Protein AF-A0A2S8NSI8-F1 (afdb_monomer)

Mean predicted aligned error: 11.12 Å

pLDDT: mean 76.18, std 18.02, range [42.03, 97.0]

Foldseek 3Di:
DVVVVVVVLVCQWDWDADPNDTDTGGHCPPVPRQKDKDKAFPVQWAQDPPDNQWIFGDQAQKTKTAGVVQWDQDPVNGIIIGIARQQDKIWMQGPVVRDIDIDGSVVVVVVRD

Structure (mmCIF, N/CA/C/O backbone):
data_AF-A0A2S8NSI8-F1
#
_entry.id   AF-A0A2S8NSI8-F1
#
loop_
_atom_site.group_PDB
_atom_site.id
_atom_site.type_symbol
_atom_site.label_atom_id
_atom_site.label_alt_id
_atom_site.label_comp_id
_atom_site.label_asym_id
_atom_site.label_entity_id
_atom_site.label_seq_id
_atom_site.pdbx_PDB_ins_code
_atom_site.Cartn_x
_atom_site.Cartn_y
_atom_site.Cartn_z
_atom_site.occupancy
_atom_site.B_iso_or_equiv
_atom_site.auth_seq_id
_atom_site.auth_comp_id
_atom_site.auth_asym_id
_atom_site.auth_atom_id
_atom_site.pdbx_PDB_model_num
ATOM 1 N N . MET A 1 1 ? -20.187 33.422 -11.329 1.00 47.69 1 MET A N 1
ATOM 2 C CA . MET A 1 1 ? -19.235 33.304 -10.197 1.00 47.69 1 MET A CA 1
ATOM 3 C C . MET A 1 1 ? -19.444 32.032 -9.385 1.00 47.69 1 MET A C 1
ATOM 5 O O . MET A 1 1 ? -18.451 31.369 -9.152 1.00 47.69 1 MET A O 1
ATOM 9 N N . GLN A 1 2 ? -20.673 31.648 -9.011 1.00 44.53 2 GLN A N 1
ATOM 10 C CA . GLN A 1 2 ? -20.933 30.408 -8.251 1.00 44.53 2 GLN A CA 1
ATOM 11 C C . GLN A 1 2 ? -20.513 29.113 -8.976 1.00 44.53 2 GLN A C 1
ATOM 13 O O . GLN A 1 2 ? -19.937 28.237 -8.341 1.00 44.53 2 GLN A O 1
ATOM 18 N N . GLU A 1 3 ? -20.720 29.009 -10.294 1.00 43.50 3 GLU A N 1
ATOM 19 C CA . GLU A 1 3 ? -20.320 27.819 -11.073 1.00 43.50 3 GLU A CA 1
ATOM 20 C C . GLU A 1 3 ? -18.799 27.615 -11.128 1.00 43.50 3 GLU A C 1
ATOM 22 O O . GLU A 1 3 ? -18.325 26.489 -10.997 1.00 43.50 3 GLU A O 1
ATOM 27 N N . LEU A 1 4 ? -18.020 28.701 -11.240 1.00 42.03 4 LEU A N 1
ATOM 28 C CA . LEU A 1 4 ? -16.555 28.626 -11.187 1.00 42.03 4 LEU A CA 1
ATOM 29 C C . LEU A 1 4 ? -16.075 28.169 -9.804 1.00 42.03 4 LEU A C 1
ATOM 31 O O . LEU A 1 4 ? -15.133 27.387 -9.710 1.00 42.03 4 LEU A O 1
ATOM 35 N N . THR A 1 5 ? -16.717 28.636 -8.728 1.00 48.16 5 THR A N 1
ATOM 36 C CA . THR A 1 5 ? -16.364 28.237 -7.358 1.00 48.16 5 THR A CA 1
ATOM 37 C C . THR A 1 5 ? -16.703 26.767 -7.108 1.00 48.16 5 THR A C 1
ATOM 39 O O . THR A 1 5 ? -15.863 26.051 -6.577 1.00 48.16 5 THR A O 1
ATOM 42 N N . GLN A 1 6 ? -17.859 26.283 -7.579 1.00 48.22 6 GLN A N 1
ATOM 43 C CA . GLN A 1 6 ? -18.231 24.863 -7.503 1.00 48.22 6 GLN A CA 1
ATOM 44 C C . GLN A 1 6 ? -17.296 23.956 -8.316 1.00 48.22 6 GLN A C 1
ATOM 46 O O . GLN A 1 6 ? -16.888 22.912 -7.812 1.00 48.22 6 GLN A O 1
ATOM 51 N N . GLN A 1 7 ? -16.900 24.359 -9.531 1.00 49.91 7 GLN A N 1
ATOM 52 C CA . GLN A 1 7 ? -15.912 23.616 -10.327 1.00 49.91 7 GLN A CA 1
ATOM 53 C C . GLN A 1 7 ? -14.523 23.607 -9.668 1.00 49.91 7 GLN A C 1
ATOM 55 O O . GLN A 1 7 ? -13.861 22.572 -9.640 1.00 49.91 7 GLN A O 1
ATOM 60 N N . THR A 1 8 ? -14.091 24.733 -9.091 1.00 50.16 8 THR A N 1
ATOM 61 C CA . THR A 1 8 ? -12.793 24.851 -8.395 1.00 50.16 8 THR A CA 1
ATOM 62 C C . THR A 1 8 ? -12.771 24.064 -7.078 1.00 50.16 8 THR A C 1
ATOM 64 O O . THR A 1 8 ? -11.744 23.494 -6.707 1.00 50.16 8 THR A O 1
ATOM 67 N N . GLU A 1 9 ? -13.896 23.981 -6.364 1.00 51.66 9 GLU A N 1
ATOM 68 C CA . GLU A 1 9 ? -14.028 23.122 -5.184 1.00 51.66 9 GLU A CA 1
ATOM 69 C C . GLU A 1 9 ? -14.035 21.637 -5.566 1.00 51.66 9 GLU A C 1
ATOM 71 O O . GLU A 1 9 ? -13.298 20.872 -4.945 1.00 51.66 9 GLU A O 1
ATOM 76 N N . GLN A 1 10 ? -14.743 21.249 -6.638 1.00 49.75 10 GLN A N 1
ATOM 77 C CA . GLN A 1 10 ? -14.691 19.891 -7.202 1.00 49.75 10 GLN A C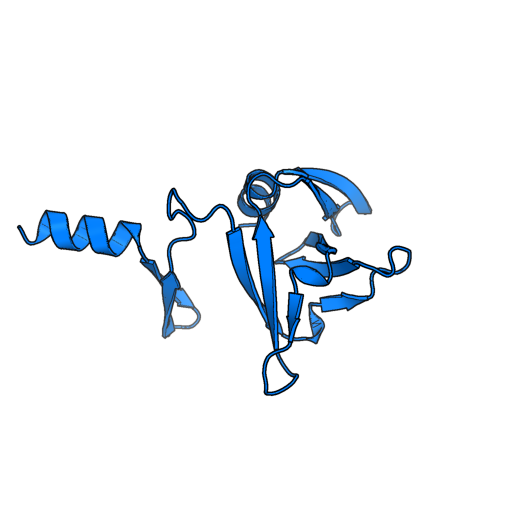A 1
ATOM 78 C C . GLN A 1 10 ? -13.280 19.480 -7.649 1.00 49.75 10 GLN A C 1
ATOM 80 O O . GLN A 1 10 ? -12.892 18.325 -7.471 1.00 49.75 10 GLN A O 1
ATOM 85 N N . LEU A 1 11 ? -12.482 20.407 -8.190 1.00 54.56 11 LEU A N 1
ATOM 86 C CA . LEU A 1 11 ? -11.084 20.163 -8.570 1.00 54.56 11 LEU A CA 1
ATOM 87 C C . LEU A 1 11 ? -10.183 19.851 -7.368 1.00 54.56 11 LEU A C 1
ATOM 89 O O . LEU A 1 11 ? -9.238 19.088 -7.515 1.00 54.56 11 LEU A O 1
ATOM 93 N N . ASN A 1 12 ? -10.492 20.368 -6.176 1.00 55.97 12 ASN A N 1
ATOM 94 C CA . ASN A 1 12 ? -9.663 20.188 -4.979 1.00 55.97 12 ASN A CA 1
ATOM 95 C C . ASN A 1 12 ? -10.164 19.084 -4.045 1.00 55.97 12 ASN A C 1
ATOM 97 O O . ASN A 1 12 ? -9.388 18.529 -3.266 1.00 55.97 12 ASN A O 1
ATOM 101 N N . TYR A 1 13 ? -11.451 18.747 -4.092 1.00 56.16 13 TYR A N 1
ATOM 102 C CA . TYR A 1 13 ? -12.030 17.613 -3.381 1.00 56.16 13 TYR A CA 1
ATOM 103 C C . TYR A 1 13 ? -13.397 17.242 -3.960 1.00 56.16 13 TYR A C 1
ATOM 105 O O . TYR A 1 13 ? -14.132 18.089 -4.448 1.00 56.16 13 TYR A O 1
ATOM 113 N N . HIS A 1 14 ? -13.779 15.976 -3.857 1.00 62.06 14 HIS A N 1
ATOM 114 C CA . HIS A 1 14 ? -15.148 15.530 -4.094 1.00 62.06 14 HIS A CA 1
ATOM 115 C C . HIS A 1 14 ? -15.663 14.774 -2.869 1.00 62.06 14 HIS A C 1
ATOM 117 O O . HIS A 1 14 ? -14.889 14.314 -2.031 1.00 62.06 14 HIS A O 1
ATOM 123 N N . PHE A 1 15 ? -16.980 14.674 -2.724 1.00 62.97 15 PHE A N 1
ATOM 124 C CA . PHE A 1 15 ? -17.581 13.862 -1.673 1.00 62.97 15 PHE A CA 1
ATOM 125 C C . PHE A 1 15 ? -17.959 12.495 -2.232 1.00 62.97 15 PHE A C 1
ATOM 127 O O . PHE A 1 15 ? -18.543 12.411 -3.310 1.00 62.97 15 PHE A O 1
ATOM 134 N N . VAL A 1 16 ? -17.627 11.439 -1.493 1.00 54.12 16 VAL A N 1
ATOM 135 C CA . VAL A 1 16 ? -18.050 10.066 -1.796 1.00 54.12 16 VAL A CA 1
ATOM 136 C C . VAL A 1 16 ? -18.924 9.574 -0.655 1.00 54.12 16 VAL A C 1
ATOM 138 O O . VAL A 1 16 ? -18.583 9.756 0.515 1.00 54.12 16 VAL A O 1
ATOM 141 N N . GLU A 1 17 ? -20.049 8.954 -0.992 1.00 51.31 17 GLU A N 1
ATOM 142 C CA . GLU A 1 17 ? -20.977 8.398 -0.015 1.00 51.31 17 GLU A CA 1
ATOM 143 C C . GLU A 1 17 ? -20.678 6.911 0.218 1.00 51.31 17 GLU A C 1
ATOM 145 O O . GLU A 1 17 ? -20.628 6.116 -0.720 1.00 51.31 17 GLU A O 1
ATOM 150 N N . ILE A 1 18 ? -20.448 6.527 1.476 1.00 46.69 18 ILE A N 1
ATOM 151 C CA . ILE A 1 18 ? -20.182 5.140 1.878 1.00 46.69 18 ILE A CA 1
ATOM 152 C C . ILE A 1 18 ? -21.084 4.823 3.075 1.00 46.69 18 ILE A C 1
ATOM 154 O O . ILE A 1 18 ? -20.992 5.474 4.113 1.00 46.69 18 ILE A O 1
ATOM 158 N N . ASN A 1 19 ? -21.960 3.819 2.942 1.00 58.72 19 ASN A N 1
ATOM 159 C CA . ASN A 1 19 ? -22.943 3.417 3.964 1.00 58.72 19 ASN A CA 1
ATOM 160 C C . ASN A 1 19 ? -23.838 4.566 4.479 1.00 58.72 19 ASN A C 1
ATOM 162 O O . ASN A 1 19 ? -24.162 4.606 5.664 1.00 58.72 19 ASN A O 1
ATOM 166 N N . GLY A 1 20 ? -24.221 5.503 3.606 1.00 61.72 20 GLY A N 1
ATOM 167 C CA . GLY A 1 20 ? -25.069 6.648 3.969 1.00 61.72 20 GLY A CA 1
ATOM 168 C C . GLY A 1 20 ? -24.335 7.785 4.688 1.00 61.72 20 GLY A C 1
ATOM 169 O O . GLY A 1 20 ? -24.974 8.678 5.238 1.00 61.72 20 GLY A O 1
ATOM 170 N N . PHE A 1 21 ? -22.998 7.756 4.714 1.00 42.28 21 PHE A N 1
ATOM 171 C CA . PHE A 1 21 ? -22.171 8.840 5.237 1.00 42.28 21 PHE A CA 1
ATOM 172 C C . PHE A 1 21 ? -21.347 9.469 4.112 1.00 42.28 21 PHE A C 1
ATOM 174 O O . PHE A 1 21 ? -20.688 8.763 3.347 1.00 42.28 21 PHE A O 1
ATOM 181 N N . SER A 1 22 ? -21.351 10.801 4.042 1.00 57.22 22 SER A N 1
ATOM 182 C CA . SER A 1 22 ? -20.564 11.569 3.072 1.00 57.22 22 SER A CA 1
ATOM 183 C C . SER A 1 22 ? -19.148 11.820 3.582 1.00 57.22 22 SER A C 1
ATOM 185 O O . SER A 1 22 ? -18.946 12.470 4.609 1.00 57.22 22 SER A O 1
ATOM 187 N N . TYR A 1 23 ? -18.152 11.353 2.834 1.00 46.91 23 TYR A N 1
ATOM 188 C CA . TYR A 1 23 ? -16.735 11.533 3.136 1.00 46.91 23 TYR A CA 1
ATOM 189 C C . TYR A 1 23 ? -16.114 12.552 2.185 1.00 46.91 23 TYR A C 1
ATOM 191 O O . TYR A 1 23 ? -16.252 12.435 0.969 1.00 46.91 23 TYR A O 1
ATOM 199 N N . LYS A 1 24 ? -15.395 13.540 2.733 1.00 63.38 24 LYS A N 1
ATOM 200 C CA . LYS A 1 24 ? -14.607 14.497 1.945 1.00 63.38 24 LYS A CA 1
ATOM 201 C C . LYS A 1 24 ? -13.353 13.803 1.409 1.00 63.38 24 LYS A C 1
ATOM 203 O O . LYS A 1 24 ? -12.427 13.533 2.172 1.00 63.38 24 LYS A O 1
ATOM 208 N N . VAL A 1 25 ? -13.312 13.543 0.109 1.00 52.91 25 VAL A N 1
ATOM 209 C CA . VAL A 1 25 ? -12.151 12.999 -0.600 1.00 52.91 25 VAL A CA 1
ATOM 210 C C . VAL A 1 25 ? -11.409 14.157 -1.248 1.00 52.91 25 VAL A C 1
ATOM 212 O O . VAL A 1 25 ? -11.881 14.745 -2.212 1.00 52.91 25 VAL A O 1
ATOM 215 N N . ILE A 1 26 ? -10.248 14.520 -0.705 1.00 59.06 26 ILE A N 1
ATOM 216 C CA . ILE A 1 26 ? -9.382 15.536 -1.318 1.00 59.06 26 ILE A CA 1
ATOM 217 C C . ILE A 1 26 ? -8.915 14.989 -2.666 1.00 59.06 26 ILE A C 1
ATOM 219 O O . ILE A 1 26 ? -8.405 13.869 -2.732 1.00 59.06 26 ILE A O 1
ATOM 223 N N . ASN A 1 27 ? -9.156 15.744 -3.735 1.00 51.06 27 ASN A N 1
ATOM 224 C CA . ASN A 1 27 ? -8.885 15.314 -5.092 1.00 51.06 27 ASN A CA 1
ATOM 225 C C . ASN A 1 27 ? -7.368 15.117 -5.208 1.00 51.06 27 ASN A C 1
ATOM 227 O O . ASN A 1 27 ? -6.587 16.020 -4.911 1.00 51.06 27 ASN A O 1
ATOM 231 N N . GLN A 1 28 ? -6.949 13.907 -5.576 1.00 51.84 28 GLN A N 1
ATOM 232 C CA . GLN A 1 28 ? -5.545 13.483 -5.677 1.00 51.84 28 GLN A CA 1
ATOM 233 C C . GLN A 1 28 ? -4.818 14.097 -6.892 1.00 51.84 28 GLN A C 1
ATOM 235 O O . GLN A 1 28 ? -3.725 13.661 -7.237 1.00 51.84 28 GLN A O 1
ATOM 240 N N . LEU A 1 29 ? -5.429 15.089 -7.543 1.00 46.75 29 LEU A N 1
ATOM 241 C CA . LEU A 1 29 ? -4.976 15.741 -8.769 1.00 46.75 29 LEU A CA 1
ATOM 242 C C . LEU A 1 29 ? -4.673 17.224 -8.512 1.00 46.75 29 LEU A C 1
ATOM 244 O O . LEU A 1 29 ? -5.076 18.090 -9.279 1.00 46.75 29 LEU A O 1
ATOM 248 N N . ASP A 1 30 ? -3.977 17.531 -7.417 1.00 48.75 30 ASP A N 1
ATOM 249 C CA . ASP A 1 30 ? -3.207 18.775 -7.375 1.00 48.75 30 ASP A CA 1
ATOM 250 C C . ASP A 1 30 ? -2.062 18.584 -8.372 1.00 48.75 30 ASP A C 1
ATOM 252 O O . ASP A 1 30 ? -1.254 17.663 -8.245 1.00 48.75 30 ASP A O 1
ATOM 256 N N . GLU A 1 31 ? -2.029 19.423 -9.400 1.00 46.12 31 GLU A N 1
ATOM 257 C CA . GLU A 1 31 ? -1.047 19.392 -10.488 1.00 46.12 31 GLU A CA 1
ATOM 258 C C . GLU A 1 31 ? 0.397 19.447 -9.952 1.00 46.12 31 GLU A C 1
ATOM 260 O O . GLU A 1 31 ? 1.327 18.962 -10.596 1.00 46.12 31 GLU A O 1
ATOM 265 N N . ASN A 1 32 ? 0.566 19.961 -8.726 1.00 50.12 32 ASN A N 1
ATOM 266 C CA . ASN A 1 32 ? 1.832 20.049 -8.007 1.00 50.12 32 ASN A CA 1
ATOM 267 C C . ASN A 1 32 ? 2.063 18.904 -7.005 1.00 50.12 32 ASN A C 1
ATOM 269 O O . ASN A 1 32 ? 3.167 18.777 -6.472 1.00 50.12 32 ASN A O 1
ATOM 273 N N . LYS A 1 33 ? 1.054 18.074 -6.699 1.00 54.38 33 LYS A N 1
ATOM 274 C CA . LYS A 1 33 ? 1.206 16.904 -5.819 1.00 54.38 33 LYS A CA 1
ATOM 275 C C . LYS A 1 33 ? 1.053 15.626 -6.607 1.00 54.38 33 LYS A C 1
ATOM 277 O O . LYS A 1 33 ? -0.024 15.065 -6.760 1.00 54.38 33 LYS A O 1
ATOM 282 N N . HIS A 1 34 ? 2.196 15.069 -6.954 1.00 73.00 34 HIS A N 1
ATOM 2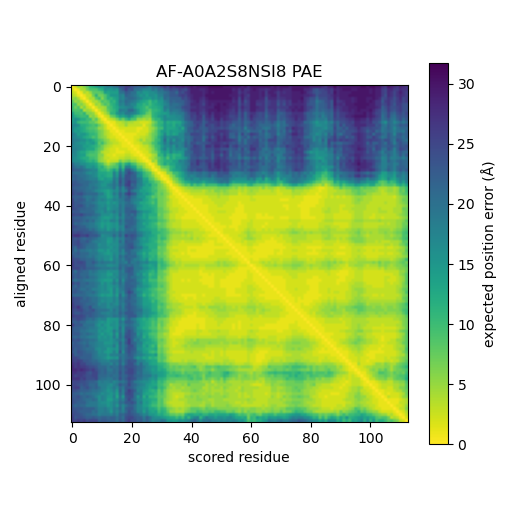83 C CA . HIS A 1 34 ? 2.300 13.759 -7.575 1.00 73.00 34 HIS A CA 1
ATOM 284 C C . HIS A 1 34 ? 2.091 12.612 -6.580 1.00 73.00 34 HIS A C 1
ATOM 286 O O . HIS A 1 34 ? 2.572 11.525 -6.839 1.00 73.00 34 HIS A O 1
ATOM 292 N N . ILE A 1 35 ? 1.432 12.812 -5.430 1.00 72.31 35 ILE A N 1
ATOM 293 C CA . ILE A 1 35 ? 1.300 11.790 -4.379 1.00 72.31 35 ILE A CA 1
ATOM 294 C C . ILE A 1 35 ? -0.166 11.599 -3.989 1.00 72.31 35 ILE A C 1
ATOM 296 O O . ILE A 1 35 ? -0.816 12.488 -3.442 1.00 72.31 35 ILE A O 1
ATOM 300 N N . SER A 1 36 ? -0.649 10.378 -4.182 1.00 75.81 36 SER A N 1
ATOM 301 C CA . SER A 1 36 ? -1.933 9.883 -3.702 1.00 75.81 36 SER A CA 1
ATOM 302 C C . SER A 1 36 ? -1.801 9.284 -2.307 1.00 75.81 36 SER A C 1
ATOM 304 O O . SER A 1 36 ? -0.968 8.412 -2.077 1.00 75.81 36 SER A O 1
ATOM 306 N N . ASN A 1 37 ? -2.632 9.730 -1.364 1.00 83.56 37 ASN A N 1
ATOM 307 C CA . ASN A 1 37 ? -2.584 9.266 0.022 1.00 83.56 37 ASN A CA 1
ATOM 308 C C . ASN A 1 37 ? -3.758 8.339 0.353 1.00 83.56 37 ASN A C 1
ATOM 310 O O . ASN A 1 37 ? -4.909 8.668 0.073 1.00 83.56 37 ASN A O 1
ATOM 314 N N . PHE A 1 38 ? -3.464 7.219 1.011 1.00 86.06 38 PHE A N 1
ATOM 315 C CA . PHE A 1 38 ? -4.443 6.260 1.515 1.00 86.06 38 PHE A CA 1
ATOM 316 C C . PHE A 1 38 ? -4.368 6.187 3.034 1.00 86.06 38 PHE A C 1
ATOM 318 O O . PHE A 1 38 ? -3.302 5.940 3.598 1.00 86.06 38 PHE A O 1
ATOM 325 N N . TYR A 1 39 ? -5.508 6.354 3.700 1.00 89.50 39 TYR A N 1
ATOM 326 C CA . TYR A 1 39 ? -5.611 6.156 5.141 1.00 89.50 39 TYR A CA 1
ATOM 327 C C . TYR A 1 39 ? -6.155 4.757 5.433 1.00 89.50 39 TYR A C 1
ATOM 329 O O . TYR A 1 39 ? -7.327 4.468 5.195 1.00 89.50 39 TYR A O 1
ATOM 337 N N . LEU A 1 40 ? -5.283 3.857 5.889 1.00 91.69 40 LEU A N 1
ATOM 338 C CA . LEU A 1 40 ? -5.548 2.420 5.938 1.00 91.69 40 LEU A CA 1
ATOM 339 C C . LEU A 1 40 ? -5.410 1.865 7.359 1.00 91.69 40 LEU A C 1
ATOM 341 O O . LEU A 1 40 ? -4.457 2.201 8.061 1.00 91.69 40 LEU A O 1
ATOM 345 N N . PRO A 1 41 ? -6.285 0.941 7.793 1.00 93.81 41 PRO A N 1
ATOM 346 C CA . PRO A 1 41 ? -6.081 0.210 9.039 1.00 93.81 41 PRO A CA 1
ATOM 347 C C . PRO A 1 41 ? -4.755 -0.559 9.031 1.00 93.81 41 PRO A C 1
ATOM 349 O O . PRO A 1 41 ? -4.404 -1.188 8.030 1.00 93.81 41 PRO A O 1
ATOM 352 N N . LYS A 1 42 ? -4.066 -0.626 10.177 1.00 94.00 42 LYS A N 1
ATOM 353 C CA . LYS A 1 42 ? -2.7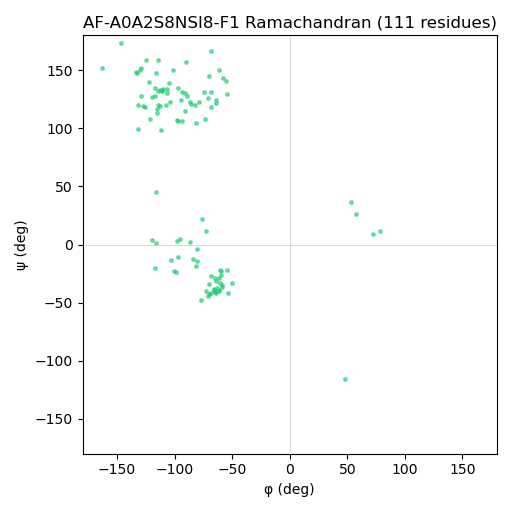79 -1.331 10.337 1.00 94.00 42 LYS A CA 1
ATOM 354 C C . LYS A 1 42 ? -2.780 -2.766 9.800 1.00 94.00 42 LYS A C 1
ATOM 356 O O . LYS A 1 42 ? -1.784 -3.205 9.244 1.00 94.00 42 LYS A O 1
ATOM 361 N N . LYS A 1 43 ? -3.905 -3.487 9.880 1.00 94.81 43 LYS A N 1
ATOM 362 C CA . LYS A 1 43 ? -4.046 -4.856 9.336 1.00 94.81 43 LYS A CA 1
ATOM 363 C C . LYS A 1 43 ? -3.809 -4.966 7.819 1.00 94.81 43 LYS A C 1
ATOM 365 O O . LYS A 1 43 ? -3.491 -6.058 7.338 1.00 94.81 43 LYS A O 1
ATOM 370 N N . CYS A 1 44 ? -3.975 -3.868 7.080 1.00 93.88 44 CYS A N 1
ATOM 371 C CA . CYS A 1 44 ? -3.753 -3.785 5.638 1.00 93.88 44 CYS A CA 1
ATOM 372 C C . CYS A 1 44 ? -2.281 -3.531 5.280 1.00 93.88 44 CYS A C 1
ATOM 374 O O . CYS A 1 44 ? -1.915 -3.698 4.123 1.00 93.88 44 CYS A O 1
ATOM 376 N N . VAL A 1 45 ? -1.433 -3.169 6.246 1.00 95.75 45 VAL A N 1
ATOM 377 C CA . VAL A 1 45 ? -0.012 -2.869 6.037 1.00 95.75 45 VAL A CA 1
ATOM 378 C C . VAL A 1 45 ? 0.826 -3.914 6.763 1.00 95.75 45 VAL A C 1
ATOM 380 O O . VAL A 1 45 ? 0.722 -4.085 7.975 1.00 95.75 45 VAL A O 1
ATOM 383 N N . ARG A 1 46 ? 1.656 -4.653 6.026 1.00 95.19 46 ARG A N 1
ATOM 384 C CA . ARG A 1 46 ? 2.503 -5.717 6.587 1.00 95.19 46 ARG A CA 1
ATOM 385 C C . ARG A 1 46 ? 3.941 -5.545 6.141 1.00 95.19 46 ARG A C 1
ATOM 387 O O . ARG A 1 46 ? 4.188 -5.035 5.054 1.00 95.19 46 ARG A O 1
ATOM 394 N N . GLN A 1 47 ? 4.894 -6.010 6.946 1.00 95.88 47 GLN A N 1
ATOM 395 C CA . GLN A 1 47 ? 6.293 -6.092 6.523 1.00 95.88 47 GLN A CA 1
ATOM 396 C C . GLN A 1 47 ? 6.396 -6.894 5.219 1.00 95.88 47 GLN A C 1
ATOM 398 O O . GLN A 1 47 ? 5.834 -7.987 5.120 1.00 95.88 47 GLN A O 1
ATOM 403 N N . HIS A 1 48 ? 7.085 -6.353 4.209 1.00 94.44 48 HIS A N 1
ATOM 404 C CA . HIS A 1 48 ? 7.335 -7.115 2.991 1.00 94.44 48 HIS A CA 1
ATOM 405 C C . HIS A 1 48 ? 8.313 -8.263 3.311 1.00 94.44 48 HIS A C 1
ATOM 407 O O . HIS A 1 48 ? 9.346 -8.002 3.935 1.00 94.44 48 HIS A O 1
ATOM 413 N N . PRO A 1 49 ? 8.030 -9.516 2.895 1.00 89.00 49 PRO A N 1
ATOM 414 C CA . PRO A 1 49 ? 8.770 -10.700 3.352 1.00 89.00 49 PRO A CA 1
ATOM 415 C C . PRO A 1 49 ? 10.245 -10.703 2.938 1.00 89.00 49 PRO A C 1
ATOM 417 O O . PRO A 1 49 ? 11.086 -11.215 3.663 1.00 89.00 49 PRO A O 1
ATOM 420 N N . THR A 1 50 ? 10.563 -10.113 1.784 1.00 90.56 50 THR A N 1
ATOM 421 C CA . THR A 1 50 ? 11.924 -10.098 1.217 1.00 90.56 50 THR A CA 1
ATOM 422 C C . THR A 1 50 ? 12.511 -8.696 1.035 1.00 90.56 50 THR A C 1
ATOM 424 O O . THR A 1 50 ? 13.594 -8.560 0.481 1.00 90.56 50 THR A O 1
ATOM 427 N N . ARG A 1 51 ? 11.805 -7.637 1.461 1.00 89.69 51 ARG A N 1
ATOM 428 C CA . ARG A 1 51 ? 12.246 -6.239 1.286 1.00 89.69 51 ARG A CA 1
ATOM 429 C C . ARG A 1 51 ? 12.116 -5.493 2.603 1.00 89.69 51 ARG A C 1
ATOM 431 O O . ARG A 1 51 ? 11.019 -5.113 3.000 1.00 89.69 51 ARG A O 1
ATOM 438 N N . GLN A 1 52 ? 13.226 -5.353 3.317 1.00 92.69 52 GLN A N 1
ATOM 439 C CA . GLN A 1 52 ? 13.229 -4.833 4.687 1.00 92.69 52 GLN A CA 1
ATOM 440 C C . GLN A 1 52 ? 12.854 -3.349 4.768 1.00 92.69 52 GLN A C 1
ATOM 442 O O . GLN A 1 52 ? 12.286 -2.914 5.765 1.00 92.69 52 GLN A O 1
ATOM 447 N N . ASP A 1 53 ? 13.113 -2.591 3.713 1.00 95.38 53 ASP A N 1
ATOM 448 C CA . ASP A 1 53 ? 12.819 -1.165 3.557 1.00 95.38 53 ASP A CA 1
ATOM 449 C C . ASP A 1 53 ? 11.406 -0.882 3.020 1.00 95.38 53 ASP A C 1
ATOM 451 O O . ASP A 1 53 ? 11.037 0.273 2.818 1.00 95.38 53 ASP A O 1
ATOM 455 N N . SER A 1 54 ? 10.597 -1.923 2.806 1.00 95.56 54 SER A N 1
ATOM 456 C CA . SER A 1 54 ? 9.285 -1.816 2.172 1.00 95.56 54 SER A CA 1
ATOM 457 C C . SER A 1 54 ? 8.189 -2.510 2.982 1.00 95.56 54 SER A C 1
ATOM 459 O O . SER A 1 54 ? 8.407 -3.522 3.656 1.00 95.56 54 SER A O 1
ATOM 461 N N . TYR A 1 55 ? 6.973 -1.989 2.869 1.00 97.00 55 TYR A N 1
ATOM 462 C CA . TYR A 1 55 ? 5.751 -2.647 3.299 1.00 97.00 55 TYR A CA 1
ATOM 463 C C . TYR A 1 55 ? 5.009 -3.261 2.114 1.00 97.00 55 TYR A C 1
ATOM 465 O O . TYR A 1 55 ? 5.058 -2.780 0.986 1.00 97.00 55 TYR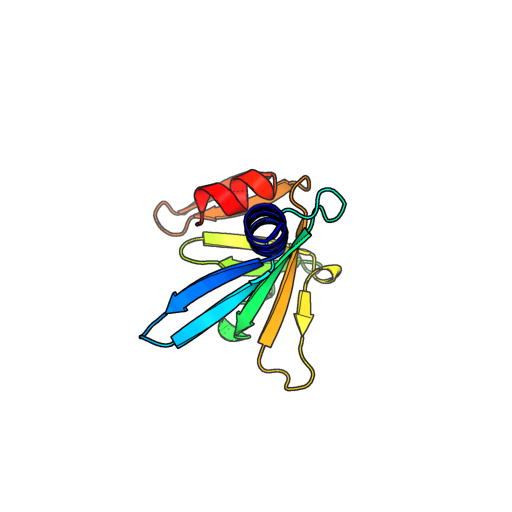 A O 1
ATOM 473 N N . LYS A 1 56 ? 4.288 -4.342 2.392 1.00 94.81 56 LYS A N 1
ATOM 474 C CA . LYS A 1 56 ? 3.252 -4.900 1.533 1.00 94.81 56 LYS A CA 1
ATOM 475 C C . LYS A 1 56 ? 1.916 -4.314 1.993 1.00 94.81 56 LYS A C 1
ATOM 477 O O . LYS A 1 56 ? 1.417 -4.672 3.062 1.00 94.81 56 LYS A O 1
ATOM 482 N N . VAL A 1 57 ? 1.371 -3.393 1.205 1.00 94.56 57 VAL A N 1
ATOM 483 C CA . VAL A 1 57 ? 0.152 -2.630 1.507 1.00 94.56 57 VAL A CA 1
ATOM 484 C C . VAL A 1 57 ? -1.005 -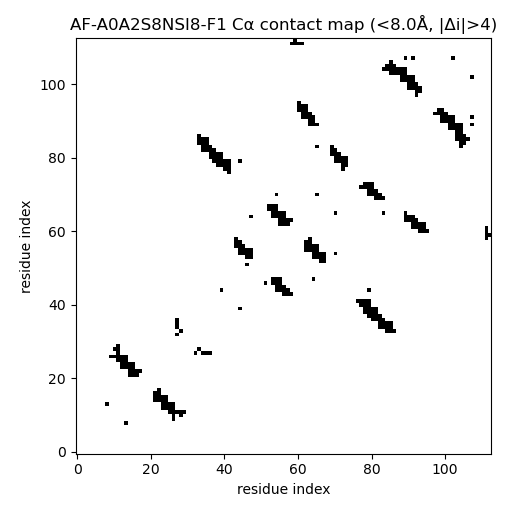3.186 0.690 1.00 94.56 57 VAL A C 1
ATOM 486 O O . VAL A 1 57 ? -0.922 -3.243 -0.531 1.00 94.56 57 VAL A O 1
ATOM 489 N N . LYS A 1 58 ? -2.080 -3.616 1.350 1.00 91.69 58 LYS A N 1
ATOM 490 C CA . LYS A 1 58 ? -3.308 -4.060 0.689 1.00 91.69 58 LYS A CA 1
ATOM 491 C C . LYS A 1 58 ? -4.164 -2.851 0.332 1.00 91.69 58 LYS A C 1
ATOM 493 O O . LYS A 1 58 ? -4.603 -2.143 1.237 1.00 91.69 58 LYS A O 1
ATOM 498 N N . ILE A 1 59 ? -4.440 -2.674 -0.954 1.00 84.12 59 ILE A N 1
ATOM 499 C CA . ILE A 1 59 ? -5.392 -1.686 -1.467 1.00 84.12 59 ILE A CA 1
ATOM 500 C C . ILE A 1 59 ? -6.390 -2.451 -2.336 1.00 84.12 59 ILE A C 1
ATOM 502 O O . ILE A 1 59 ? -5.995 -3.131 -3.281 1.00 84.12 59 ILE A O 1
ATOM 506 N N . TYR A 1 60 ? -7.666 -2.415 -1.946 1.00 79.62 60 TYR A N 1
ATOM 507 C CA . TYR A 1 60 ? -8.731 -3.255 -2.504 1.00 79.62 60 TYR A CA 1
ATOM 508 C C . TYR A 1 60 ? -8.333 -4.741 -2.597 1.00 79.62 60 TYR A C 1
ATOM 510 O O . TYR A 1 60 ? -8.119 -5.390 -1.566 1.00 79.62 60 TYR A O 1
ATOM 518 N N . ASP A 1 61 ? -8.240 -5.293 -3.806 1.00 79.25 61 ASP A N 1
ATOM 519 C CA . ASP A 1 61 ? -7.890 -6.686 -4.075 1.00 79.25 61 ASP A CA 1
ATOM 520 C C . ASP A 1 61 ? -6.413 -6.902 -4.432 1.00 79.25 61 ASP A C 1
ATOM 522 O O . ASP A 1 61 ? -5.999 -8.037 -4.656 1.00 79.25 61 ASP A O 1
ATOM 526 N N . LYS A 1 62 ? -5.588 -5.852 -4.408 1.00 85.06 62 LYS A N 1
ATOM 527 C CA . LYS A 1 62 ? -4.164 -5.930 -4.750 1.00 85.06 62 LYS A CA 1
ATOM 528 C C . LYS A 1 62 ? -3.283 -5.646 -3.546 1.00 85.06 62 LYS A C 1
ATOM 530 O O . LYS A 1 62 ? -3.684 -5.021 -2.561 1.00 85.06 62 LYS A O 1
ATOM 535 N N . PHE A 1 63 ? -2.041 -6.110 -3.630 1.00 92.00 63 PHE A N 1
ATOM 536 C CA . PHE A 1 63 ? -0.985 -5.670 -2.732 1.00 92.00 63 PHE A CA 1
ATOM 537 C C . PHE A 1 63 ? 0.063 -4.872 -3.491 1.00 92.00 63 PHE A C 1
ATOM 539 O O . PHE A 1 63 ? 0.578 -5.326 -4.507 1.00 92.00 63 PHE A O 1
ATOM 546 N N . ILE A 1 64 ? 0.434 -3.728 -2.937 1.00 92.75 64 ILE A N 1
ATOM 547 C CA . ILE A 1 64 ? 1.445 -2.828 -3.477 1.00 92.75 64 ILE A CA 1
ATOM 548 C C . ILE A 1 64 ? 2.658 -2.864 -2.548 1.00 92.75 64 ILE A C 1
ATOM 550 O O . ILE A 1 64 ? 2.525 -2.808 -1.323 1.00 92.75 64 ILE A O 1
ATOM 554 N N . CYS A 1 65 ? 3.851 -3.009 -3.116 1.00 94.50 65 CYS A N 1
ATOM 555 C CA . CYS A 1 65 ? 5.105 -2.877 -2.382 1.00 94.50 65 CYS A CA 1
ATOM 556 C C . CYS A 1 65 ? 5.455 -1.396 -2.249 1.00 94.50 65 CYS A C 1
ATOM 558 O O . CYS A 1 65 ? 5.925 -0.801 -3.214 1.00 94.50 65 CYS A O 1
ATOM 560 N N . VAL A 1 66 ? 5.258 -0.817 -1.068 1.00 94.88 66 VAL A N 1
ATOM 561 C CA . VAL A 1 66 ? 5.460 0.615 -0.819 1.00 94.88 66 VAL A CA 1
ATOM 562 C C . VAL A 1 66 ? 6.678 0.820 0.083 1.00 94.88 66 VAL A C 1
ATOM 564 O O . VAL A 1 66 ? 6.773 0.142 1.109 1.00 94.88 66 VAL A O 1
ATOM 567 N N . PRO A 1 67 ? 7.607 1.735 -0.244 1.00 94.00 67 PRO A N 1
ATOM 568 C CA . PRO A 1 67 ? 8.711 2.081 0.645 1.00 94.00 67 PRO A CA 1
ATOM 569 C C . PRO A 1 67 ? 8.218 2.529 2.025 1.00 94.00 67 PRO A C 1
ATOM 571 O O . PRO A 1 67 ? 7.239 3.269 2.142 1.00 94.00 67 PRO A O 1
ATOM 574 N N . LYS A 1 68 ? 8.924 2.130 3.085 1.00 95.81 68 LYS A N 1
ATOM 575 C CA . LYS A 1 68 ? 8.576 2.494 4.468 1.00 95.81 68 LYS A CA 1
ATOM 576 C C . LYS A 1 68 ? 8.546 4.001 4.694 1.00 95.81 68 LYS A C 1
ATOM 578 O O . LYS A 1 68 ? 7.702 4.469 5.444 1.00 95.81 68 LYS A O 1
ATOM 583 N N . ILE A 1 69 ? 9.422 4.746 4.019 1.00 93.00 69 ILE A N 1
ATOM 584 C CA . ILE A 1 69 ? 9.476 6.214 4.097 1.00 93.00 69 ILE A CA 1
ATOM 585 C C . ILE A 1 69 ? 8.175 6.888 3.632 1.00 93.00 69 ILE A C 1
ATOM 587 O O . ILE A 1 69 ? 7.891 8.003 4.044 1.00 93.00 69 ILE A O 1
ATOM 591 N N . MET A 1 70 ? 7.362 6.197 2.828 1.00 91.50 70 MET A N 1
ATOM 592 C CA . MET A 1 70 ? 6.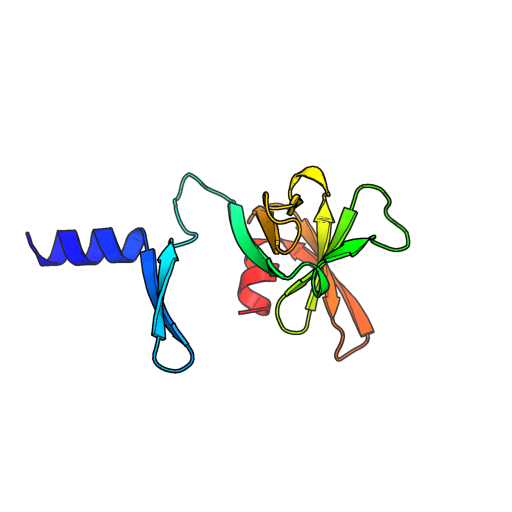059 6.680 2.368 1.00 91.50 70 MET A CA 1
ATOM 593 C C . MET A 1 70 ? 4.894 6.187 3.245 1.00 91.50 70 MET A C 1
ATOM 595 O O . MET A 1 70 ? 3.735 6.404 2.904 1.00 91.50 70 MET A O 1
ATOM 599 N N . CYS A 1 71 ? 5.166 5.483 4.350 1.00 94.06 71 CYS A N 1
ATOM 600 C CA . CYS A 1 71 ? 4.155 4.887 5.222 1.00 94.06 71 CYS A CA 1
ATOM 601 C C . CYS A 1 71 ? 4.284 5.431 6.650 1.00 94.06 71 CYS A C 1
ATOM 603 O O . CYS A 1 71 ? 5.178 5.036 7.397 1.00 94.06 71 CYS A O 1
ATOM 605 N N . PHE A 1 72 ? 3.344 6.273 7.065 1.00 94.31 72 PHE A N 1
ATOM 606 C CA . PHE A 1 72 ? 3.362 6.929 8.370 1.00 94.31 72 PHE A CA 1
ATOM 607 C C . PHE A 1 72 ? 2.304 6.328 9.287 1.00 94.31 72 PHE A C 1
ATOM 609 O O . PHE A 1 72 ? 1.116 6.366 8.978 1.00 94.31 72 PHE A O 1
ATOM 616 N N . LEU A 1 73 ? 2.726 5.769 10.419 1.00 93.75 73 LEU A N 1
ATOM 617 C CA . LEU A 1 73 ? 1.806 5.301 11.452 1.00 93.75 73 LEU A CA 1
ATOM 618 C C . LEU A 1 73 ? 1.225 6.510 12.197 1.00 93.75 73 LEU A C 1
ATOM 620 O O . LEU A 1 73 ? 1.962 7.406 12.607 1.00 93.75 73 LEU A O 1
ATOM 624 N N . ASP A 1 74 ? -0.092 6.537 12.363 1.00 87.88 74 ASP A N 1
ATOM 625 C CA . ASP A 1 74 ? -0.777 7.602 13.080 1.00 87.88 74 ASP A CA 1
ATOM 626 C C . ASP A 1 74 ? -0.462 7.578 14.586 1.00 87.88 74 ASP A C 1
ATOM 628 O O . ASP A 1 74 ? 0.034 6.591 15.135 1.00 87.88 74 ASP A O 1
ATOM 632 N N . LYS A 1 75 ? -0.803 8.664 15.291 1.00 89.94 75 LYS A N 1
ATOM 633 C CA . LYS A 1 75 ? -0.541 8.784 16.737 1.00 89.94 75 LYS A CA 1
ATOM 634 C C . LYS A 1 75 ? -1.232 7.698 17.567 1.00 89.94 75 LYS A C 1
ATOM 636 O O . LYS A 1 75 ? -0.760 7.380 18.652 1.00 89.94 75 LYS A O 1
ATOM 641 N N . THR A 1 76 ? -2.345 7.141 17.083 1.00 91.94 76 THR A N 1
ATOM 642 C CA . THR A 1 76 ? -3.060 6.069 17.789 1.00 91.94 76 THR A CA 1
ATOM 643 C C . THR A 1 76 ? -2.423 4.693 17.584 1.00 91.94 76 THR A C 1
ATOM 645 O O . THR A 1 76 ? -2.754 3.751 18.305 1.00 91.94 76 THR A O 1
ATOM 648 N N . GLY A 1 77 ? -1.526 4.551 16.603 1.00 91.25 77 GLY A N 1
ATOM 649 C CA . GLY A 1 77 ? -0.906 3.284 16.230 1.00 91.25 77 GLY A CA 1
ATOM 650 C C . GLY A 1 77 ? -1.845 2.313 15.508 1.00 91.25 77 GLY A C 1
ATOM 651 O O . GLY A 1 77 ? -1.484 1.144 15.318 1.00 91.25 77 GLY A O 1
ATOM 652 N N . LYS A 1 78 ? -3.051 2.759 15.132 1.00 93.50 78 LYS A N 1
ATOM 653 C CA . LYS A 1 78 ? -4.106 1.920 14.543 1.00 93.50 78 LYS A CA 1
ATOM 654 C C . LYS A 1 78 ? -4.190 2.060 13.027 1.00 93.50 78 LYS A C 1
ATOM 656 O O . LYS A 1 78 ? -4.667 1.127 12.373 1.00 93.50 78 LYS A O 1
ATOM 661 N N . TYR A 1 79 ? -3.706 3.166 12.469 1.00 93.62 79 TYR A N 1
ATOM 662 C CA . TYR A 1 79 ? -3.845 3.490 11.053 1.00 93.62 79 TYR A CA 1
ATOM 663 C C . TYR A 1 79 ? -2.525 3.944 10.442 1.00 93.62 79 TYR A C 1
ATOM 665 O O . TYR A 1 79 ? -1.708 4.584 11.091 1.00 93.62 79 TYR A O 1
ATOM 673 N N . PHE A 1 80 ? -2.333 3.631 9.168 1.00 93.69 80 PHE A N 1
ATOM 674 C CA . PHE A 1 80 ? -1.255 4.170 8.355 1.00 93.69 80 PHE A CA 1
ATOM 675 C C . PHE A 1 80 ? -1.798 5.215 7.387 1.00 93.69 80 PHE A C 1
ATOM 677 O O . PHE A 1 80 ? -2.823 4.992 6.746 1.00 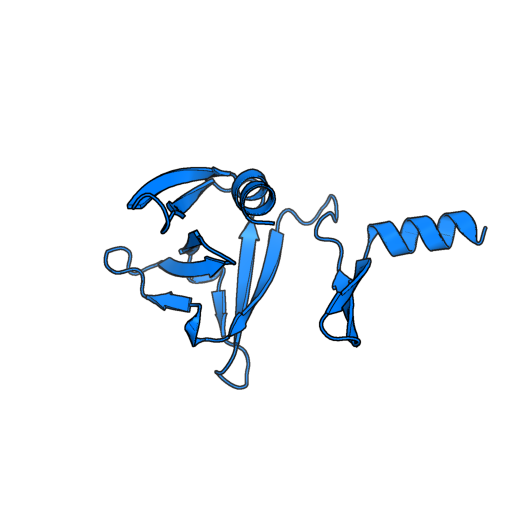93.69 80 PHE A O 1
ATOM 684 N N . LEU A 1 81 ? -1.057 6.303 7.225 1.00 91.62 81 LEU A N 1
ATOM 685 C CA . LEU A 1 81 ? -1.100 7.151 6.046 1.00 91.62 81 LEU A CA 1
ATOM 686 C C . LEU A 1 81 ? -0.053 6.632 5.052 1.00 91.62 81 LEU A C 1
ATOM 688 O O . LEU A 1 81 ? 1.139 6.634 5.356 1.00 91.62 81 LEU A O 1
ATOM 692 N N . VAL A 1 82 ? -0.495 6.147 3.896 1.00 91.38 82 VAL A N 1
ATOM 693 C CA . VAL A 1 82 ? 0.364 5.575 2.851 1.00 91.38 82 VAL A CA 1
ATOM 694 C C . VAL A 1 82 ? 0.348 6.476 1.625 1.00 91.38 82 VAL A C 1
ATOM 696 O O . VAL A 1 82 ? -0.705 6.654 1.019 1.00 91.38 82 VAL A O 1
ATOM 699 N N . GLY A 1 83 ? 1.510 7.005 1.249 1.00 89.06 83 GLY A N 1
ATOM 700 C CA . GLY A 1 83 ? 1.708 7.772 0.023 1.00 89.06 83 GLY A CA 1
ATOM 701 C C . GLY A 1 83 ? 2.119 6.883 -1.152 1.00 89.06 83 GLY A C 1
ATOM 702 O O . GLY A 1 83 ? 3.053 6.087 -1.0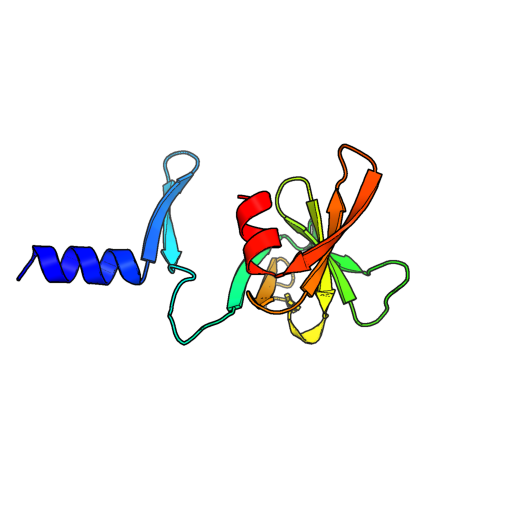43 1.00 89.06 83 GLY A O 1
ATOM 703 N N . LEU A 1 84 ? 1.440 7.039 -2.286 1.00 86.38 84 LEU A N 1
ATOM 704 C CA . LEU A 1 84 ? 1.844 6.515 -3.588 1.00 86.38 84 LEU A CA 1
ATOM 705 C C . LEU A 1 84 ? 2.131 7.683 -4.522 1.00 86.38 84 LEU A C 1
ATOM 707 O O . LEU A 1 84 ? 1.233 8.451 -4.851 1.00 86.38 84 LEU A O 1
ATOM 711 N N . ASP A 1 85 ? 3.377 7.798 -4.954 1.00 84.62 85 ASP A N 1
ATOM 712 C CA . ASP A 1 85 ? 3.784 8.727 -5.993 1.00 84.62 85 ASP A CA 1
ATOM 713 C C . ASP A 1 85 ? 3.245 8.247 -7.348 1.00 84.62 85 ASP A C 1
ATOM 715 O O . ASP A 1 85 ? 3.462 7.110 -7.752 1.00 84.62 85 ASP A O 1
ATOM 719 N N . MET A 1 86 ? 2.522 9.098 -8.060 1.00 77.69 86 MET A N 1
ATOM 720 C CA . MET A 1 86 ? 1.859 8.778 -9.315 1.00 77.69 86 MET A CA 1
ATOM 721 C C . MET A 1 86 ? 2.837 8.362 -10.419 1.00 77.69 86 MET A C 1
ATOM 723 O O . MET A 1 86 ? 2.462 7.559 -11.270 1.00 77.69 86 MET A O 1
ATOM 727 N N . PHE A 1 87 ? 4.077 8.849 -10.415 1.00 78.38 87 PHE A N 1
ATOM 728 C CA . PHE A 1 87 ? 5.067 8.567 -11.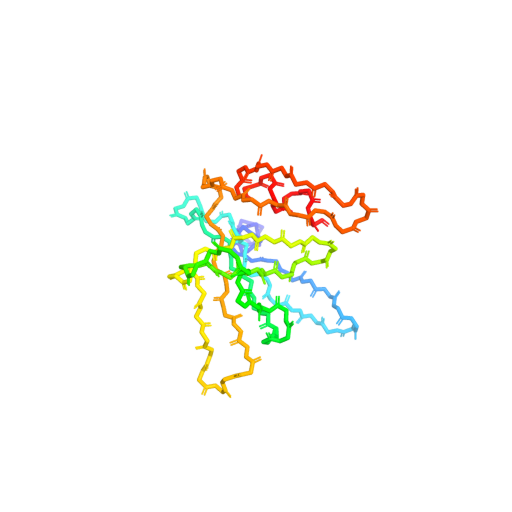459 1.00 78.38 87 PHE A CA 1
ATOM 729 C C . PHE A 1 87 ? 6.122 7.545 -11.037 1.00 78.38 87 PHE A C 1
ATOM 731 O O . PHE A 1 87 ? 6.823 6.994 -11.889 1.00 78.38 87 PHE A O 1
ATOM 738 N N . PHE A 1 88 ? 6.219 7.238 -9.744 1.00 82.88 88 PHE A N 1
ATOM 739 C CA . PHE A 1 88 ? 7.064 6.148 -9.276 1.00 82.88 88 PHE A CA 1
ATOM 740 C C . PHE A 1 88 ? 6.490 4.790 -9.691 1.00 82.88 88 PHE A C 1
ATOM 742 O O . PHE A 1 88 ? 5.277 4.588 -9.712 1.00 82.88 88 PHE A O 1
ATOM 749 N N . ASN A 1 89 ? 7.362 3.831 -10.003 1.00 88.50 89 ASN A N 1
ATOM 750 C CA . ASN A 1 89 ? 6.930 2.484 -10.355 1.00 88.50 89 ASN A CA 1
ATOM 751 C C . ASN A 1 89 ? 6.930 1.556 -9.135 1.00 88.50 89 ASN A C 1
ATOM 753 O O . ASN A 1 89 ? 7.917 1.453 -8.408 1.00 88.50 89 ASN A O 1
ATOM 757 N N . TYR A 1 90 ? 5.832 0.833 -8.946 1.00 90.12 90 TYR A N 1
ATOM 758 C CA . TYR A 1 90 ? 5.608 -0.059 -7.818 1.00 90.12 90 TYR A CA 1
ATOM 759 C C . TYR A 1 90 ? 5.477 -1.506 -8.259 1.00 90.12 90 TYR A C 1
ATOM 761 O O . TYR A 1 90 ? 4.917 -1.821 -9.308 1.00 90.12 90 TYR A O 1
ATOM 769 N N . TRP A 1 91 ? 5.923 -2.412 -7.390 1.00 92.56 91 TRP A N 1
ATOM 770 C CA . TRP A 1 91 ? 5.603 -3.828 -7.529 1.00 92.56 91 TRP A CA 1
ATOM 771 C C . TRP A 1 91 ? 4.195 -4.099 -7.022 1.00 92.56 91 TRP A C 1
ATOM 773 O O . TRP A 1 91 ? 3.898 -3.855 -5.850 1.00 92.56 91 TRP A O 1
ATOM 783 N N . ILE A 1 92 ? 3.370 -4.653 -7.902 1.00 90.00 92 ILE A N 1
ATOM 784 C CA . ILE A 1 92 ? 1.987 -5.027 -7.641 1.00 90.00 92 ILE A CA 1
ATOM 785 C C . ILE A 1 92 ? 1.895 -6.549 -7.617 1.00 90.00 92 ILE A C 1
ATOM 787 O O . ILE A 1 92 ? 2.449 -7.234 -8.476 1.00 90.00 92 ILE A O 1
ATOM 791 N N . TYR A 1 93 ? 1.203 -7.073 -6.612 1.00 88.38 93 TYR A N 1
ATOM 792 C CA . TYR A 1 93 ? 0.868 -8.483 -6.482 1.00 88.38 93 TYR A CA 1
ATOM 793 C C . TYR A 1 93 ? -0.647 -8.613 -6.573 1.00 88.38 93 TYR A C 1
ATOM 795 O O . TYR A 1 93 ? -1.366 -8.140 -5.683 1.00 88.38 93 TYR A O 1
ATOM 803 N N . ASN A 1 94 ? -1.121 -9.248 -7.638 1.00 81.62 94 ASN A N 1
ATOM 804 C CA . ASN A 1 94 ? -2.531 -9.537 -7.822 1.00 81.62 94 ASN A CA 1
ATOM 805 C C . ASN A 1 94 ? -2.853 -10.868 -7.135 1.00 81.62 94 ASN A C 1
ATOM 807 O O . ASN A 1 94 ? -2.211 -11.892 -7.360 1.00 81.62 94 ASN A O 1
ATOM 811 N N . THR A 1 95 ? -3.809 -10.837 -6.208 1.00 73.75 95 THR A N 1
ATOM 812 C CA . THR A 1 95 ? -4.162 -12.019 -5.415 1.00 73.75 95 THR A CA 1
ATOM 813 C C . THR A 1 95 ? -5.089 -12.967 -6.157 1.00 73.75 95 THR A C 1
ATOM 815 O O . THR A 1 95 ? -5.191 -14.120 -5.746 1.00 73.75 95 THR A O 1
ATOM 818 N N . ARG A 1 96 ? -5.767 -12.506 -7.219 1.00 77.69 96 ARG A N 1
ATOM 819 C CA . ARG A 1 96 ? -6.718 -13.328 -7.977 1.00 77.69 96 ARG A CA 1
ATOM 820 C C . ARG A 1 96 ? -6.016 -14.376 -8.831 1.00 77.69 96 ARG A C 1
ATOM 822 O O . ARG A 1 96 ? -6.489 -15.499 -8.919 1.00 77.69 96 ARG A O 1
ATOM 829 N N . ASP A 1 97 ? -4.901 -14.002 -9.447 1.00 80.44 97 ASP A N 1
ATOM 830 C CA . ASP A 1 97 ? -4.159 -14.818 -10.415 1.00 80.44 97 ASP A CA 1
ATOM 831 C C . ASP A 1 97 ? -2.747 -15.194 -9.932 1.00 80.44 97 ASP A C 1
ATOM 833 O O . ASP A 1 97 ? -2.010 -15.867 -10.646 1.00 80.44 97 ASP A O 1
ATOM 837 N N . ASN A 1 98 ? -2.372 -14.782 -8.714 1.00 77.94 98 ASN A N 1
ATOM 838 C CA . ASN A 1 98 ? -1.045 -14.976 -8.127 1.00 77.94 98 ASN A CA 1
ATOM 839 C C . ASN A 1 98 ? 0.100 -14.381 -8.977 1.00 77.94 98 ASN A C 1
ATOM 841 O O . ASN A 1 98 ? 1.245 -14.830 -8.885 1.00 77.94 98 ASN A O 1
ATOM 845 N N . ASN A 1 99 ? -0.192 -13.351 -9.780 1.00 84.75 99 ASN A N 1
ATOM 846 C CA . ASN A 1 99 ? 0.803 -12.676 -10.605 1.00 84.75 99 ASN A CA 1
ATOM 847 C C . ASN A 1 99 ? 1.483 -11.504 -9.890 1.00 84.75 99 ASN A C 1
ATOM 849 O O . ASN A 1 99 ? 0.955 -10.882 -8.960 1.00 84.75 99 ASN A O 1
ATOM 853 N N . LYS A 1 100 ? 2.685 -11.182 -10.379 1.00 89.19 100 LYS A N 1
ATOM 854 C CA . LYS A 1 100 ? 3.498 -10.046 -9.943 1.00 89.19 100 LYS A CA 1
ATOM 855 C C . LYS A 1 100 ? 3.948 -9.235 -11.152 1.00 89.19 100 LYS A C 1
ATOM 857 O O . LYS A 1 100 ? 4.561 -9.783 -12.062 1.00 89.19 100 LYS A O 1
ATOM 862 N N . TYR A 1 101 ? 3.712 -7.931 -11.120 1.00 89.25 101 TYR A N 1
ATOM 863 C CA . TYR A 1 101 ? 4.070 -7.016 -12.205 1.00 89.25 101 TYR A CA 1
ATOM 864 C C . TYR A 1 101 ? 4.455 -5.631 -11.663 1.00 89.25 101 TYR A C 1
ATOM 866 O O . TYR A 1 101 ? 4.391 -5.386 -10.455 1.00 89.25 101 TYR A O 1
ATOM 874 N N . HIS A 1 102 ? 4.928 -4.748 -12.543 1.00 90.62 102 HIS A N 1
ATOM 875 C CA . HIS A 1 102 ? 5.416 -3.414 -12.199 1.00 90.62 102 HIS A CA 1
ATOM 876 C C . HIS A 1 102 ? 4.569 -2.366 -12.919 1.00 90.62 102 HIS A C 1
ATOM 878 O O . HIS A 1 102 ? 4.416 -2.460 -14.133 1.00 90.62 102 HIS A O 1
ATOM 884 N N . LEU A 1 103 ? 4.018 -1.402 -12.184 1.00 83.88 103 LEU A N 1
ATOM 885 C CA . LEU A 1 103 ? 3.196 -0.324 -12.742 1.00 83.88 103 LEU A CA 1
ATOM 886 C C . LEU A 1 103 ? 3.612 1.022 -12.167 1.00 83.88 103 LEU A C 1
ATOM 888 O O . LEU A 1 103 ? 3.974 1.097 -10.992 1.00 83.88 103 LEU A O 1
ATOM 892 N N . ALA A 1 104 ? 3.469 2.082 -12.960 1.00 81.62 104 ALA A N 1
ATOM 893 C CA . ALA A 1 104 ? 3.528 3.443 -12.439 1.00 81.62 104 ALA A CA 1
ATOM 894 C C . ALA A 1 104 ? 2.394 3.666 -11.424 1.00 81.62 104 ALA A C 1
ATOM 896 O O . ALA A 1 104 ? 1.325 3.068 -11.551 1.00 81.62 104 ALA A O 1
ATOM 897 N N . GLY A 1 105 ? 2.590 4.532 -10.431 1.00 76.25 105 GLY A N 1
ATOM 898 C CA . GLY A 1 105 ? 1.607 4.787 -9.378 1.00 76.25 105 GLY A CA 1
ATOM 899 C C . GLY A 1 105 ? 0.228 5.165 -9.915 1.00 76.25 105 GLY A C 1
ATOM 900 O O . GLY A 1 105 ? -0.767 4.623 -9.449 1.00 76.25 105 GLY A O 1
ATOM 901 N N . TYR A 1 106 ? 0.152 5.999 -10.956 1.00 76.38 106 TYR A N 1
ATOM 902 C CA . TYR A 1 106 ? -1.117 6.376 -11.585 1.00 76.38 106 TYR A CA 1
ATOM 903 C C . TYR A 1 106 ? -1.836 5.170 -12.212 1.00 76.38 106 TYR A C 1
ATOM 905 O O . TYR A 1 106 ? -3.056 5.070 -12.110 1.00 76.38 106 TYR A O 1
ATOM 913 N N . GLN A 1 107 ? -1.096 4.229 -12.810 1.00 72.50 107 GLN A N 1
ATOM 914 C CA . GLN A 1 107 ? -1.652 2.983 -13.352 1.00 72.50 107 GLN A CA 1
ATOM 915 C C . GLN A 1 107 ? -2.081 2.062 -12.213 1.00 72.50 107 GLN A C 1
ATOM 917 O O . GLN A 1 107 ? -3.183 1.529 -12.227 1.00 72.50 107 GLN A O 1
ATOM 922 N N . ALA A 1 108 ? -1.248 1.935 -11.178 1.00 73.38 108 ALA A N 1
ATOM 923 C CA . ALA A 1 108 ? -1.561 1.147 -9.996 1.00 73.38 108 ALA A CA 1
ATOM 924 C C . ALA A 1 108 ? -2.809 1.668 -9.272 1.00 73.38 108 ALA A C 1
ATOM 926 O O . ALA A 1 108 ? -3.558 0.874 -8.725 1.00 73.38 108 ALA A O 1
ATOM 927 N N . ILE A 1 109 ? -3.068 2.974 -9.272 1.00 69.50 109 ILE A N 1
ATOM 928 C CA . ILE A 1 109 ? -4.279 3.555 -8.685 1.00 69.50 109 ILE A CA 1
ATOM 929 C C . ILE A 1 109 ? -5.475 3.345 -9.617 1.00 69.50 109 ILE A C 1
ATOM 931 O O . ILE A 1 109 ? -6.504 2.853 -9.163 1.00 69.50 109 ILE A O 1
ATOM 935 N N . LYS A 1 110 ? -5.322 3.641 -10.915 1.00 68.81 110 LYS A N 1
ATOM 936 C CA . LYS A 1 110 ? -6.383 3.494 -11.922 1.00 68.81 110 LYS A CA 1
ATOM 937 C C . LYS A 1 110 ? -6.875 2.054 -12.074 1.00 68.81 110 LYS A C 1
ATOM 939 O O . LYS A 1 110 ? -8.069 1.845 -12.199 1.00 68.81 110 LYS A O 1
ATOM 944 N N . ASP A 1 111 ? -5.980 1.072 -12.044 1.00 59.00 111 ASP A N 1
ATOM 945 C CA . ASP A 1 111 ? -6.338 -0.344 -12.212 1.00 59.00 111 ASP A CA 1
ATOM 946 C C . ASP A 1 111 ? -6.875 -0.975 -10.915 1.00 59.00 111 ASP A C 1
ATOM 948 O O . ASP A 1 111 ? -7.221 -2.162 -10.882 1.00 59.00 111 ASP A O 1
ATOM 952 N N . THR A 1 112 ? -6.884 -0.224 -9.811 1.00 53.12 112 THR A N 1
ATOM 953 C CA . THR A 1 112 ? -7.294 -0.711 -8.487 1.00 53.12 112 THR A CA 1
ATOM 954 C C . THR A 1 112 ? -8.531 0.010 -7.943 1.00 53.12 112 THR A C 1
ATOM 956 O O . THR A 1 112 ? -9.181 -0.566 -7.074 1.00 53.12 112 THR A O 1
ATOM 959 N N . ALA A 1 113 ? -8.866 1.205 -8.443 1.00 45.78 113 ALA A N 1
ATOM 960 C CA . ALA A 1 113 ? -10.125 1.917 -8.187 1.00 45.78 113 ALA A CA 1
ATOM 961 C C . ALA A 1 113 ? -11.201 1.532 -9.215 1.00 45.78 113 ALA A C 1
ATOM 963 O O . ALA A 1 113 ? -12.374 1.425 -8.798 1.00 45.78 113 ALA A O 1
#

Sequence (113 aa):
MQELTQQTEQLNYHFVEINGFSYKVINQLDENKHISNFYLPKKCVRQHPTRQDSYKVKIYDKFICVPKIMCFLDKTGKYFLVGLDMFFNYWIYNTRDNNKYHLAGYQAIKDTA

Nearest PDB structures (foldseek):
  7pa9-assembly2_XXX  TM=2.628E-01  e=3.618E-01  Homo sapiens
  6lxj-assembly1_J  TM=2.866E-01  e=7.093E-01  Homo sapiens
  8xn9-assembly1_H  TM=1.796E-01  e=5.066E-01  Macaca
  3c09-assembly2_C  TM=1.931E-01  e=9.389E-01  Mus musculus
  8wu1-assembly1_H  TM=2.111E-01  e=5.652E+00  Homo sapiens

Solvent-accessible surface area (backbone atoms only — not comparable to full-atom values): 6410 Å² total; per-residue (Å²): 112,69,66,61,51,54,52,54,46,50,54,52,26,45,74,48,74,57,98,91,41,81,41,85,41,66,36,62,64,47,94,87,42,61,51,39,76,44,83,40,54,42,91,40,52,39,80,29,94,90,38,91,67,26,27,34,32,56,52,86,77,33,32,37,51,39,51,44,92,39,50,43,72,41,98,84,69,52,34,30,44,34,53,42,42,33,80,48,74,33,48,37,36,40,68,88,78,74,44,75,52,76,35,36,26,50,53,53,47,63,79,59,108

Secondary structure (DSSP, 8-state):
-HHHHHHHHHHHEEEEEETTEEEEEE-S--TT--EEEEEEEGGGEEE-TT-TTEEEEEETTEEEEEEGGGEEE-TTSSEEEEEEESSSEEEEEETTT--EEEEEHHHHHHTT-

Radius of gyration: 15.71 Å; Cα contacts (8 Å, |Δi|>4): 189; chains: 1; bounding box: 38×48×31 Å